Protein AF-A0A845R1E5-F1 (afdb_monomer)

pLDDT: mean 8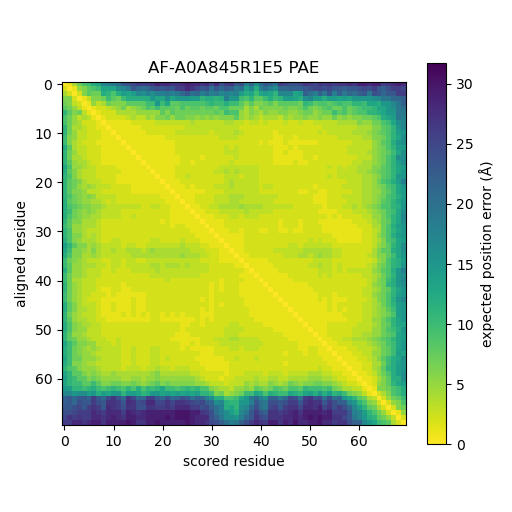8.53, std 13.61, range [49.5, 97.62]

Solvent-accessible surface area (backbone atoms only — not comparable to full-atom values): 4155 Å² total; per-residue (Å²): 129,80,73,60,65,59,61,52,31,41,56,51,25,32,45,47,39,57,64,72,6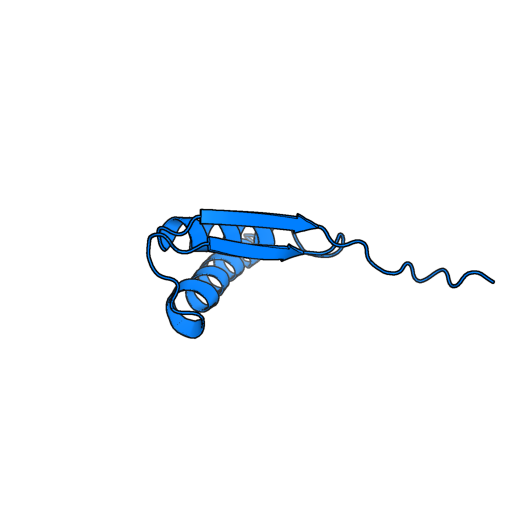6,51,56,47,66,76,39,81,46,84,44,78,43,43,89,83,54,60,62,67,46,56,51,22,39,50,52,31,36,48,76,40,46,22,47,72,49,84,43,79,47,85,72,85,65,89,72,67,93,122

Radius of gyration: 14.48 Å; Cα contacts (8 Å, |Δi|>4): 91; chains: 1; bounding box: 35×20×47 Å

Secondary structure (DSSP, 8-state):
---THHHHHHHHHHIIIIIIS---TT-EEEEEE-TTS-HHHHHHHHHHHHHTT-EEEEEEPPP--S----

Foldseek 3Di:
DPPCVLVVLLVVLLCCVCPVVVDAAAAEEEAEEEPVDDVSNVVSNCVNCVVRNYHYDYHYDYDPPPDDPD

Sequence (70 aa):
MEDNRIIECVERANYILSNLMAVKPGEEVLIVIDPQTDMRMANAMAAAALNCGAEYGIYMMPIRGKDKAT

Structure (mmCIF, N/CA/C/O bac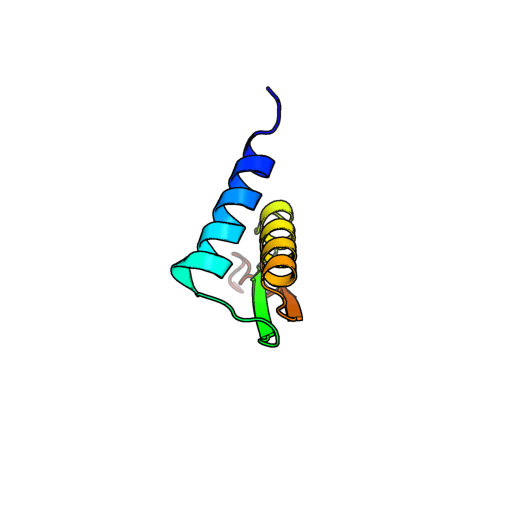kbone):
data_AF-A0A845R1E5-F1
#
_entry.id   AF-A0A845R1E5-F1
#
loop_
_atom_site.group_PDB
_atom_site.id
_atom_site.type_symbol
_atom_site.label_atom_id
_atom_site.label_alt_id
_atom_site.label_comp_id
_atom_site.label_asym_id
_atom_site.label_entity_id
_atom_site.label_seq_id
_atom_site.pdbx_PDB_ins_code
_atom_site.Cartn_x
_atom_site.Cartn_y
_atom_site.Cartn_z
_atom_site.occupancy
_atom_site.B_iso_or_equiv
_atom_site.auth_seq_id
_atom_site.auth_comp_id
_atom_s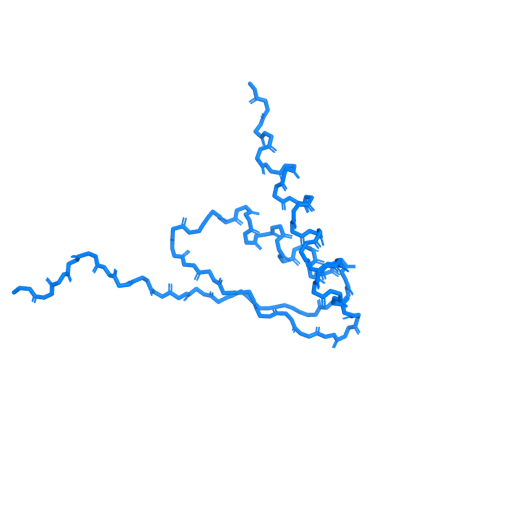ite.auth_asym_id
_atom_site.auth_atom_id
_atom_site.pdbx_PDB_model_num
ATOM 1 N N . MET A 1 1 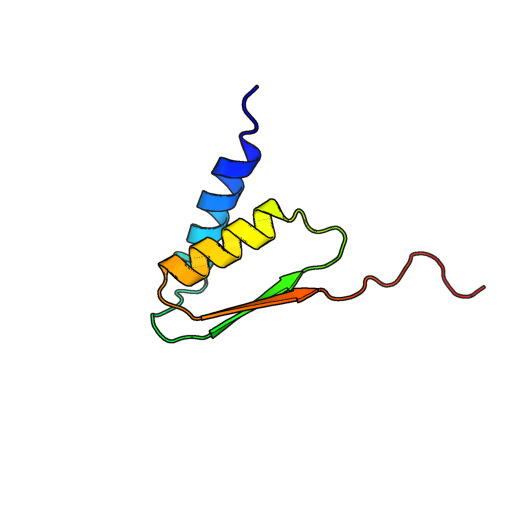? 26.620 8.298 -2.908 1.00 52.34 1 MET A N 1
ATOM 2 C CA . MET A 1 1 ? 25.309 8.892 -2.587 1.00 52.34 1 MET A CA 1
ATOM 3 C C . MET A 1 1 ? 24.449 7.757 -2.085 1.00 52.34 1 MET A C 1
ATOM 5 O O . MET A 1 1 ? 24.299 6.790 -2.822 1.00 52.34 1 MET A O 1
ATOM 9 N N . GLU A 1 2 ? 24.002 7.812 -0.833 1.00 56.19 2 GLU A N 1
ATOM 10 C CA . GLU A 1 2 ? 22.971 6.887 -0.352 1.00 56.19 2 GLU A CA 1
ATOM 11 C C . GLU A 1 2 ? 21.755 6.974 -1.283 1.00 56.19 2 GLU A C 1
ATOM 13 O O . GLU A 1 2 ? 21.488 8.018 -1.883 1.00 56.19 2 GLU A O 1
ATOM 18 N N . ASP A 1 3 ? 21.085 5.846 -1.503 1.00 65.31 3 ASP A N 1
ATOM 19 C CA . ASP A 1 3 ? 20.005 5.731 -2.480 1.00 65.31 3 ASP A CA 1
ATOM 20 C C . ASP A 1 3 ? 18.720 6.375 -1.925 1.00 65.31 3 ASP A C 1
ATOM 22 O O . ASP A 1 3 ? 17.775 5.688 -1.530 1.00 65.31 3 ASP A O 1
ATOM 26 N N . ASN A 1 4 ? 18.709 7.714 -1.872 1.00 73.81 4 ASN A N 1
ATOM 27 C CA . ASN A 1 4 ? 17.652 8.561 -1.293 1.00 73.81 4 ASN A CA 1
ATOM 28 C C . ASN A 1 4 ? 16.245 8.257 -1.830 1.00 73.81 4 ASN A C 1
ATOM 30 O O . ASN A 1 4 ? 15.253 8.589 -1.186 1.00 73.81 4 ASN A O 1
ATOM 34 N N . ARG A 1 5 ? 16.151 7.573 -2.976 1.00 72.75 5 ARG A N 1
ATOM 35 C CA . ARG A 1 5 ? 14.892 7.125 -3.582 1.00 72.75 5 ARG A CA 1
ATOM 36 C C . ARG A 1 5 ? 14.065 6.250 -2.639 1.00 72.75 5 ARG A C 1
ATOM 38 O O . ARG A 1 5 ? 12.845 6.299 -2.699 1.00 72.75 5 ARG A O 1
ATOM 45 N N . ILE A 1 6 ? 14.696 5.468 -1.756 1.00 75.56 6 ILE A N 1
ATOM 46 C CA . ILE A 1 6 ? 13.962 4.618 -0.800 1.00 75.56 6 ILE A CA 1
ATOM 47 C C . ILE A 1 6 ? 13.244 5.471 0.253 1.00 75.56 6 ILE A C 1
ATOM 49 O O . ILE A 1 6 ? 12.071 5.229 0.529 1.00 75.56 6 ILE A O 1
ATOM 53 N N . ILE A 1 7 ? 13.930 6.475 0.809 1.00 77.44 7 ILE A N 1
ATOM 54 C CA . ILE A 1 7 ? 13.361 7.386 1.815 1.00 77.44 7 ILE A CA 1
ATOM 55 C C . ILE A 1 7 ? 12.185 8.149 1.199 1.00 77.44 7 ILE A C 1
ATOM 57 O O . ILE A 1 7 ? 11.091 8.161 1.763 1.00 77.44 7 ILE A O 1
ATOM 61 N N . GLU A 1 8 ? 12.373 8.677 -0.013 1.00 87.12 8 GLU A N 1
ATOM 62 C CA . GLU A 1 8 ? 11.308 9.366 -0.742 1.00 87.12 8 GLU A CA 1
ATOM 63 C C . GLU A 1 8 ? 10.109 8.448 -1.034 1.00 87.12 8 GLU A C 1
ATOM 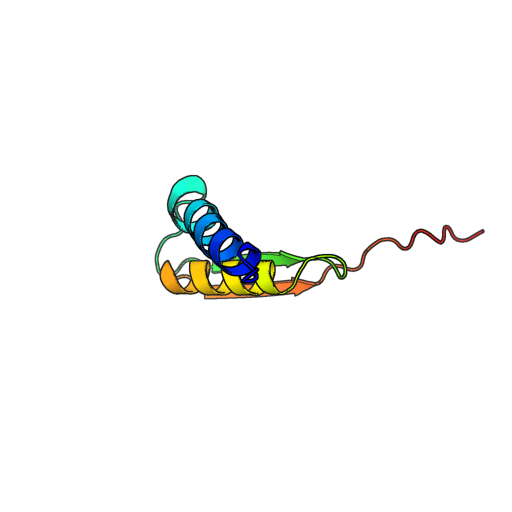65 O O . GLU A 1 8 ? 8.969 8.863 -0.834 1.00 87.12 8 GLU A O 1
ATOM 70 N N . CYS A 1 9 ? 10.321 7.194 -1.459 1.00 91.56 9 CYS A N 1
ATOM 71 C CA . CYS A 1 9 ? 9.223 6.249 -1.700 1.00 91.56 9 CYS A CA 1
ATOM 72 C C . CYS A 1 9 ? 8.370 6.014 -0.446 1.00 91.56 9 CYS A C 1
ATOM 74 O O . CYS A 1 9 ? 7.144 6.000 -0.546 1.00 91.56 9 CYS A O 1
ATOM 76 N N . VAL A 1 10 ? 8.991 5.854 0.726 1.00 93.75 10 VAL A N 1
ATOM 77 C CA . VAL A 1 10 ? 8.271 5.610 1.989 1.00 93.75 10 VAL A CA 1
ATOM 78 C C . VAL A 1 10 ? 7.464 6.834 2.416 1.00 93.75 10 VAL A C 1
ATOM 80 O O . VAL A 1 10 ? 6.289 6.703 2.769 1.00 93.75 10 VAL A O 1
ATOM 83 N N . GLU A 1 11 ? 8.053 8.028 2.361 1.00 94.19 11 GLU A N 1
ATOM 84 C CA . GLU A 1 11 ? 7.341 9.265 2.702 1.00 94.19 11 GLU A CA 1
ATOM 85 C C . GLU A 1 11 ? 6.150 9.507 1.767 1.00 94.19 11 GLU A C 1
ATOM 87 O O . GLU A 1 11 ? 5.051 9.838 2.220 1.00 94.19 11 GLU A O 1
ATOM 92 N N . ARG A 1 12 ? 6.340 9.285 0.459 1.00 95.19 12 ARG A N 1
ATOM 93 C CA . ARG A 1 12 ? 5.279 9.450 -0.543 1.00 95.19 12 ARG A CA 1
ATOM 94 C C . ARG A 1 12 ? 4.175 8.414 -0.389 1.00 95.19 12 ARG A C 1
ATOM 96 O O . ARG A 1 12 ? 3.008 8.791 -0.458 1.00 95.19 12 ARG A O 1
ATOM 103 N N . ALA A 1 13 ? 4.521 7.152 -0.153 1.00 96.56 13 ALA A N 1
ATOM 104 C CA . ALA A 1 13 ? 3.543 6.089 0.048 1.00 96.56 13 ALA A CA 1
ATOM 105 C C . ALA A 1 13 ? 2.645 6.364 1.261 1.00 96.56 13 ALA A C 1
ATOM 107 O O . ALA A 1 13 ? 1.421 6.273 1.149 1.00 96.56 13 ALA A O 1
ATOM 108 N N . ASN A 1 14 ? 3.239 6.784 2.385 1.00 96.12 14 ASN A N 1
ATOM 109 C CA . ASN A 1 14 ? 2.472 7.193 3.560 1.00 96.12 14 ASN A CA 1
ATOM 110 C C . ASN A 1 14 ? 1.566 8.377 3.225 1.00 96.12 14 ASN A C 1
ATOM 112 O O . ASN A 1 14 ? 0.360 8.275 3.393 1.00 96.12 14 ASN A O 1
ATOM 116 N N . TYR A 1 15 ? 2.103 9.459 2.654 1.00 96.88 15 TYR A N 1
ATOM 117 C CA . TYR A 1 15 ? 1.286 10.622 2.305 1.00 96.88 15 TYR A CA 1
ATOM 118 C C . TYR A 1 15 ? 0.082 10.268 1.412 1.00 96.88 15 TYR A C 1
ATOM 120 O O . TYR A 1 15 ? -1.032 10.734 1.655 1.00 96.88 15 TYR A O 1
ATOM 128 N N . ILE A 1 16 ? 0.276 9.409 0.408 1.00 97.06 16 ILE A N 1
ATOM 129 C CA . ILE A 1 16 ? -0.810 8.971 -0.473 1.00 97.06 16 ILE A CA 1
ATOM 130 C C . ILE A 1 16 ? -1.866 8.190 0.317 1.00 97.06 16 ILE A C 1
ATOM 132 O O . ILE A 1 16 ? -3.043 8.546 0.261 1.00 97.06 16 ILE A O 1
ATOM 136 N N . LEU A 1 17 ? -1.473 7.154 1.061 1.00 96.75 17 LEU A N 1
ATOM 137 C CA . LEU A 1 17 ? -2.434 6.253 1.702 1.00 96.75 17 LEU A CA 1
ATOM 138 C C . LEU A 1 17 ? -3.055 6.838 2.979 1.00 96.75 17 LEU A C 1
ATOM 140 O O . LEU A 1 17 ? -4.276 6.796 3.130 1.00 96.75 17 LEU A O 1
ATOM 144 N N . SER A 1 18 ? -2.264 7.446 3.866 1.00 95.00 18 SER A N 1
ATOM 145 C CA . SER A 1 18 ? -2.773 7.981 5.134 1.00 95.00 18 SER A CA 1
ATOM 146 C C . SER A 1 18 ? -3.441 9.347 4.997 1.00 95.00 18 SER A C 1
ATOM 148 O O . SER A 1 18 ? -4.396 9.619 5.722 1.00 95.00 18 SER A O 1
ATOM 150 N N . ASN A 1 19 ? -2.967 10.222 4.098 1.00 95.25 19 ASN A N 1
ATOM 151 C CA . ASN A 1 19 ? -3.459 11.606 4.033 1.00 95.25 19 ASN A CA 1
ATOM 152 C C . ASN A 1 19 ? -4.424 11.841 2.873 1.00 95.25 19 ASN A C 1
ATOM 154 O O . ASN A 1 19 ? -5.470 12.447 3.090 1.00 95.25 19 ASN A O 1
ATOM 158 N N . LEU A 1 20 ? -4.081 11.406 1.657 1.00 97.56 20 LEU A N 1
ATOM 159 C CA . LEU A 1 20 ? -4.916 11.679 0.481 1.00 97.56 20 LEU A CA 1
ATOM 160 C C . LEU A 1 20 ? -6.083 10.699 0.370 1.00 97.56 20 LEU A C 1
ATOM 162 O O . LEU A 1 20 ? -7.221 11.116 0.177 1.00 97.56 20 LEU A O 1
ATOM 166 N N . MET A 1 21 ? -5.794 9.406 0.509 1.00 96.38 21 MET A N 1
ATOM 167 C CA . MET A 1 21 ? -6.799 8.341 0.470 1.00 96.38 21 MET A CA 1
ATOM 168 C C . MET A 1 21 ? -7.490 8.152 1.826 1.00 96.38 21 MET A C 1
ATOM 170 O O . MET A 1 21 ? -8.592 7.620 1.878 1.00 96.38 21 MET A O 1
ATOM 174 N N . ALA A 1 22 ? -6.856 8.620 2.909 1.00 96.81 22 ALA A N 1
ATOM 175 C CA . ALA A 1 22 ? -7.367 8.576 4.278 1.00 96.81 22 ALA A CA 1
ATOM 176 C C . ALA A 1 22 ? -7.779 7.172 4.756 1.00 96.81 22 ALA A C 1
ATOM 178 O O . ALA A 1 22 ? -8.740 7.052 5.525 1.00 96.81 22 ALA A O 1
ATOM 179 N N . VAL A 1 23 ? -7.020 6.154 4.332 1.00 97.25 23 VAL A N 1
ATOM 180 C CA . VAL A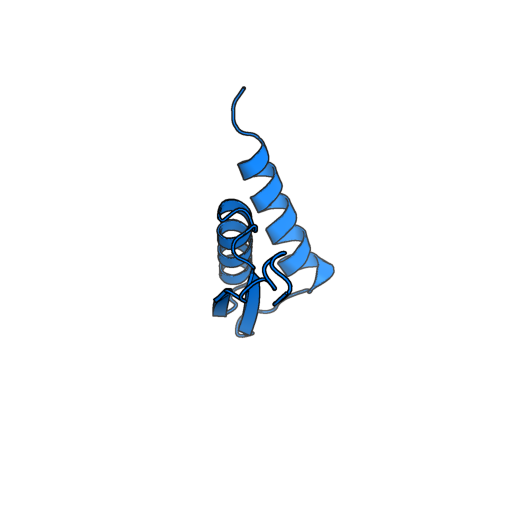 1 23 ? -7.273 4.734 4.615 1.00 97.25 23 VAL A CA 1
ATOM 181 C C . VAL A 1 23 ? -7.453 4.500 6.115 1.00 97.25 23 VAL A C 1
ATOM 183 O O . VAL A 1 23 ? -6.714 5.051 6.942 1.00 97.25 23 VAL A O 1
ATOM 186 N N . LYS A 1 24 ? -8.457 3.699 6.470 1.00 96.69 24 LYS A N 1
ATOM 187 C CA . LYS A 1 24 ? -8.817 3.372 7.852 1.00 96.69 24 LYS A CA 1
ATOM 188 C C . LYS A 1 24 ? -8.425 1.940 8.220 1.00 96.69 24 LYS A C 1
ATOM 190 O O . LYS A 1 24 ? -8.387 1.066 7.354 1.00 96.69 24 LYS A O 1
ATOM 195 N N . PRO A 1 25 ? -8.186 1.674 9.517 1.00 97.62 25 PRO A N 1
ATOM 196 C CA . PRO A 1 25 ? -7.984 0.313 9.987 1.00 97.62 25 PRO A CA 1
ATOM 197 C C . PRO A 1 25 ? -9.157 -0.599 9.611 1.00 97.62 25 PRO A C 1
ATOM 199 O O . PRO A 1 25 ? -10.315 -0.227 9.813 1.00 97.62 25 PRO A O 1
ATOM 202 N N . GLY A 1 26 ? -8.850 -1.792 9.103 1.00 96.00 26 GLY A N 1
ATOM 203 C CA . GLY A 1 26 ? -9.837 -2.777 8.650 1.00 96.00 26 GLY A CA 1
ATOM 204 C C . GLY A 1 26 ? -10.348 -2.585 7.217 1.00 96.00 26 GLY A C 1
ATOM 205 O O . GLY A 1 26 ? -11.188 -3.367 6.784 1.00 96.00 26 GLY A O 1
ATOM 206 N N . GLU A 1 27 ? -9.869 -1.579 6.480 1.00 97.19 27 GLU A N 1
ATOM 207 C CA . GLU A 1 27 ? -10.116 -1.470 5.036 1.00 97.19 27 GLU A CA 1
ATOM 208 C C . GLU A 1 27 ? -9.166 -2.368 4.227 1.00 97.19 27 GLU A C 1
ATOM 210 O O . GLU A 1 27 ? -8.125 -2.806 4.718 1.00 97.19 27 GLU A O 1
ATOM 215 N N . GLU A 1 28 ? -9.510 -2.608 2.960 1.00 96.81 28 GLU A N 1
ATOM 216 C CA . GLU A 1 28 ? -8.671 -3.329 1.999 1.00 96.81 28 GLU A CA 1
ATOM 217 C C . GLU A 1 28 ? -8.095 -2.373 0.945 1.00 96.81 28 GLU A C 1
ATOM 219 O O . GLU A 1 28 ? -8.817 -1.603 0.306 1.00 96.81 28 GLU A O 1
ATOM 224 N N . VAL A 1 29 ? -6.782 -2.455 0.721 1.00 97.06 29 VAL A N 1
ATOM 225 C CA . VAL A 1 29 ? -6.051 -1.664 -0.274 1.00 97.06 29 VAL A CA 1
ATOM 226 C C . VAL A 1 29 ? -5.584 -2.559 -1.420 1.00 97.06 29 VAL A C 1
ATOM 228 O O . VAL A 1 29 ? -4.722 -3.428 -1.268 1.00 97.06 29 VAL A O 1
ATOM 231 N N . LEU A 1 30 ? -6.111 -2.297 -2.615 1.00 97.31 30 LEU A N 1
ATOM 232 C CA . LEU A 1 30 ? -5.680 -2.955 -3.844 1.00 97.31 30 LEU A CA 1
ATOM 233 C C . LEU A 1 30 ? -4.527 -2.179 -4.495 1.00 97.31 30 LEU A C 1
ATOM 235 O O . LEU A 1 30 ? -4.733 -1.101 -5.054 1.00 97.31 30 LEU A O 1
ATOM 239 N N . ILE A 1 31 ? -3.317 -2.737 -4.462 1.00 96.69 31 ILE A N 1
ATOM 240 C CA . ILE A 1 31 ? -2.131 -2.149 -5.095 1.00 96.69 31 ILE A CA 1
ATOM 241 C C . ILE A 1 31 ? -1.931 -2.816 -6.454 1.00 96.69 31 ILE A C 1
ATOM 243 O O . ILE A 1 31 ? -1.566 -3.987 -6.536 1.00 96.69 31 ILE A O 1
ATOM 247 N N . VAL A 1 32 ? -2.152 -2.068 -7.533 1.00 95.69 32 VAL A N 1
ATOM 248 C CA . VAL A 1 32 ? -1.962 -2.557 -8.904 1.00 95.69 32 VAL A CA 1
ATOM 249 C C . VAL A 1 32 ? -0.666 -1.987 -9.471 1.00 95.69 32 VAL A C 1
ATOM 251 O O . VAL A 1 32 ? -0.498 -0.770 -9.519 1.00 95.69 32 VAL A O 1
ATOM 254 N N . ILE A 1 33 ? 0.241 -2.864 -9.898 1.00 95.06 33 ILE A N 1
ATOM 255 C CA . ILE A 1 33 ? 1.541 -2.512 -10.484 1.00 95.06 33 ILE A CA 1
ATOM 256 C C . ILE A 1 33 ? 1.711 -3.152 -11.858 1.00 95.06 33 ILE A C 1
ATOM 258 O O . ILE A 1 33 ? 0.998 -4.089 -12.212 1.00 95.06 33 ILE A O 1
ATOM 262 N N . ASP A 1 34 ? 2.697 -2.688 -12.614 1.00 93.19 34 ASP A N 1
ATOM 263 C CA . ASP A 1 34 ? 3.136 -3.314 -13.861 1.00 93.19 34 ASP A CA 1
ATOM 264 C C . ASP A 1 34 ? 4.603 -3.800 -13.758 1.00 93.19 34 ASP A C 1
ATOM 266 O O . ASP A 1 34 ? 5.296 -3.447 -12.800 1.00 93.19 34 ASP A O 1
ATOM 270 N N . PRO A 1 35 ? 5.124 -4.597 -14.716 1.00 90.62 35 PRO A N 1
ATOM 271 C CA . PRO A 1 35 ? 6.510 -5.071 -14.696 1.00 90.62 35 PRO A CA 1
ATOM 272 C C . PRO A 1 35 ? 7.588 -3.978 -14.780 1.00 90.62 35 PRO A C 1
ATOM 274 O O . PRO A 1 35 ? 8.762 -4.283 -14.585 1.00 90.62 35 PRO A O 1
ATOM 277 N N . GLN A 1 36 ? 7.233 -2.737 -15.123 1.00 91.00 36 GLN A N 1
ATOM 278 C CA . GLN A 1 36 ? 8.155 -1.595 -15.173 1.00 91.00 36 GLN A CA 1
ATOM 279 C C . GLN A 1 36 ? 8.170 -0.804 -13.860 1.00 91.00 36 GLN A C 1
ATOM 281 O O . GLN A 1 36 ? 9.046 0.040 -13.660 1.00 91.00 36 GLN A O 1
ATOM 286 N N . THR A 1 37 ? 7.214 -1.065 -12.969 1.00 90.50 37 THR A N 1
ATOM 287 C CA . THR A 1 37 ? 7.116 -0.414 -11.667 1.00 90.50 37 THR A CA 1
ATOM 288 C C . THR A 1 37 ? 8.290 -0.826 -10.782 1.00 90.50 37 THR A C 1
ATOM 290 O O . THR A 1 37 ? 8.585 -2.010 -10.620 1.00 90.50 37 THR A O 1
ATOM 293 N N . ASP A 1 38 ? 8.955 0.155 -10.167 1.00 91.19 38 ASP A N 1
ATOM 294 C CA . ASP A 1 38 ? 10.002 -0.121 -9.185 1.00 91.19 38 ASP A CA 1
ATOM 295 C C . ASP A 1 38 ? 9.387 -0.809 -7.956 1.00 91.19 38 ASP A C 1
ATOM 297 O O . ASP A 1 38 ? 8.528 -0.254 -7.262 1.00 91.19 38 ASP A O 1
ATOM 301 N N . MET A 1 39 ? 9.861 -2.020 -7.663 1.00 90.69 39 MET A N 1
ATOM 302 C CA . MET A 1 39 ? 9.392 -2.819 -6.531 1.00 90.69 39 MET A CA 1
ATOM 303 C C . MET A 1 39 ? 9.580 -2.120 -5.184 1.00 90.69 39 MET A C 1
ATOM 305 O O . MET A 1 39 ? 8.847 -2.409 -4.242 1.00 90.69 39 MET A O 1
ATOM 309 N N . ARG A 1 40 ? 10.514 -1.170 -5.066 1.00 91.88 40 ARG A N 1
ATOM 310 C CA . ARG A 1 40 ? 10.667 -0.356 -3.853 1.00 91.88 40 ARG A CA 1
ATOM 311 C C . ARG A 1 40 ? 9.432 0.496 -3.591 1.00 91.88 40 ARG A C 1
ATOM 313 O O . ARG A 1 40 ? 9.022 0.605 -2.440 1.00 91.88 40 ARG A O 1
ATOM 320 N N . MET A 1 41 ? 8.813 1.043 -4.638 1.00 93.69 41 MET A N 1
ATOM 321 C CA . MET A 1 41 ? 7.555 1.779 -4.507 1.00 93.69 41 MET A CA 1
ATOM 322 C C . MET A 1 41 ? 6.415 0.831 -4.128 1.00 93.69 41 MET A C 1
ATOM 324 O O . MET A 1 41 ? 5.659 1.131 -3.211 1.00 93.69 41 MET A O 1
ATOM 328 N N . ALA A 1 42 ? 6.330 -0.341 -4.765 1.00 94.56 42 ALA A N 1
ATOM 329 C CA . ALA A 1 42 ? 5.319 -1.344 -4.422 1.00 94.56 42 ALA A CA 1
ATOM 330 C C . ALA A 1 42 ? 5.414 -1.768 -2.943 1.00 94.56 42 ALA A C 1
ATOM 332 O O . ALA A 1 42 ? 4.412 -1.783 -2.227 1.00 94.56 42 ALA A O 1
ATOM 333 N N . ASN A 1 43 ? 6.633 -2.023 -2.464 1.00 94.50 43 ASN A N 1
ATOM 334 C CA . ASN A 1 43 ? 6.898 -2.382 -1.072 1.00 94.50 43 ASN A CA 1
ATOM 335 C C . ASN A 1 43 ? 6.608 -1.221 -0.108 1.00 94.50 43 ASN A C 1
ATOM 337 O O . ASN A 1 43 ? 6.063 -1.449 0.969 1.00 94.50 43 ASN A O 1
ATOM 341 N N . ALA A 1 44 ? 6.934 0.020 -0.485 1.00 96.31 44 ALA A N 1
ATOM 342 C CA . ALA A 1 44 ? 6.615 1.199 0.318 1.00 96.31 44 ALA A CA 1
ATOM 343 C C . ALA A 1 44 ? 5.096 1.402 0.458 1.00 96.31 44 ALA A C 1
ATOM 345 O O . ALA A 1 44 ? 4.620 1.679 1.556 1.00 96.31 44 ALA A O 1
ATOM 346 N N . MET A 1 45 ? 4.331 1.202 -0.621 1.00 96.56 45 MET A N 1
ATOM 347 C CA . MET A 1 45 ? 2.863 1.262 -0.607 1.00 96.56 45 MET A CA 1
ATOM 348 C C . MET A 1 45 ? 2.261 0.165 0.276 1.00 96.56 45 MET A C 1
ATOM 350 O O . MET A 1 45 ? 1.378 0.445 1.081 1.00 96.56 45 MET A O 1
ATOM 354 N N . ALA A 1 46 ? 2.779 -1.061 0.189 1.00 96.44 46 ALA A N 1
ATOM 355 C CA . ALA A 1 46 ? 2.360 -2.164 1.052 1.00 96.44 46 ALA A CA 1
ATOM 356 C C . ALA A 1 46 ? 2.638 -1.882 2.539 1.00 96.44 46 ALA A C 1
ATOM 358 O O . ALA A 1 46 ? 1.768 -2.076 3.387 1.00 96.44 46 ALA A O 1
ATOM 359 N N . ALA A 1 47 ? 3.828 -1.363 2.857 1.00 96.38 47 ALA A N 1
ATOM 360 C CA . ALA A 1 47 ? 4.180 -0.976 4.221 1.00 96.38 47 ALA A CA 1
ATOM 361 C C . ALA A 1 47 ? 3.282 0.155 4.748 1.00 96.38 47 ALA A C 1
ATOM 363 O O . ALA A 1 47 ? 2.829 0.102 5.889 1.00 96.38 47 ALA A O 1
ATOM 36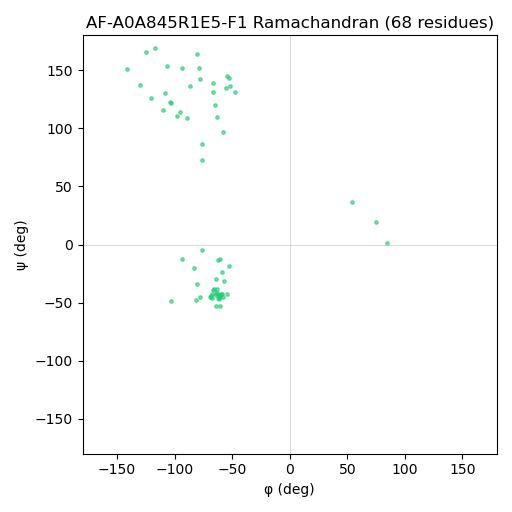4 N N . ALA A 1 48 ? 2.984 1.158 3.921 1.00 96.94 48 ALA A N 1
ATOM 365 C CA . ALA A 1 48 ? 2.091 2.251 4.291 1.00 96.94 48 ALA A CA 1
ATOM 366 C C . ALA A 1 48 ? 0.640 1.776 4.509 1.00 96.94 48 ALA A C 1
ATOM 368 O O . ALA A 1 48 ? 0.003 2.215 5.466 1.00 96.94 48 ALA A O 1
ATOM 369 N N . ALA A 1 49 ? 0.137 0.840 3.696 1.00 97.12 49 ALA A N 1
ATOM 370 C CA . ALA A 1 49 ? -1.175 0.223 3.910 1.00 97.12 49 ALA A CA 1
ATOM 371 C C . ALA A 1 49 ? -1.231 -0.528 5.251 1.00 97.12 49 ALA A C 1
ATOM 373 O O . ALA A 1 49 ? -2.140 -0.298 6.052 1.00 97.12 49 ALA A O 1
ATOM 374 N N . LEU A 1 50 ? -0.203 -1.333 5.543 1.00 96.38 50 LEU A N 1
ATOM 375 C CA . LEU A 1 50 ? -0.078 -2.037 6.820 1.00 96.38 50 LEU A CA 1
ATOM 376 C C . LEU A 1 50 ? -0.033 -1.062 8.008 1.00 96.38 50 LEU A C 1
ATOM 378 O O . LEU A 1 50 ? -0.703 -1.285 9.014 1.00 96.38 50 LEU A O 1
ATOM 382 N N . ASN A 1 51 ? 0.707 0.045 7.885 1.00 96.00 51 ASN A N 1
ATOM 383 C CA . ASN A 1 51 ? 0.785 1.082 8.921 1.00 96.00 51 ASN A CA 1
ATOM 384 C C . ASN A 1 51 ? -0.563 1.777 9.174 1.00 96.00 51 ASN A C 1
ATOM 386 O O . ASN A 1 51 ? -0.821 2.212 10.294 1.00 96.00 51 ASN A O 1
ATOM 390 N N . CYS A 1 52 ? -1.428 1.867 8.160 1.00 96.00 52 CYS A N 1
ATOM 391 C CA . CYS A 1 52 ? -2.795 2.377 8.311 1.00 96.00 52 CYS A CA 1
ATOM 392 C C . CYS A 1 52 ? -3.740 1.357 8.977 1.00 96.00 52 CYS A C 1
ATOM 394 O O . CYS A 1 52 ? -4.894 1.685 9.251 1.00 96.00 52 CYS A O 1
ATOM 396 N N . GLY A 1 53 ? -3.270 0.135 9.252 1.00 96.44 53 GLY A N 1
ATOM 397 C CA . GLY A 1 53 ? -4.083 -0.963 9.774 1.00 96.44 53 GLY A CA 1
ATOM 398 C C . GLY A 1 53 ? -4.994 -1.595 8.721 1.00 96.44 53 GLY A C 1
ATOM 399 O O . GLY A 1 53 ? -5.986 -2.221 9.088 1.00 96.44 53 GLY A O 1
ATOM 400 N N . ALA A 1 54 ? -4.692 -1.394 7.438 1.00 97.38 54 ALA A N 1
ATOM 401 C CA . ALA A 1 54 ? -5.433 -1.975 6.331 1.00 97.38 54 ALA A CA 1
ATOM 402 C C . ALA A 1 54 ? -4.810 -3.298 5.874 1.00 97.38 54 ALA A C 1
ATOM 404 O O . ALA A 1 54 ? -3.596 -3.511 5.980 1.00 97.38 54 ALA A O 1
ATOM 405 N N . GLU A 1 55 ? -5.643 -4.171 5.322 1.00 97.00 55 GLU A N 1
ATOM 406 C CA . GLU A 1 55 ? -5.176 -5.311 4.541 1.00 97.00 55 GLU A CA 1
ATOM 407 C C . GLU A 1 55 ? -4.788 -4.841 3.139 1.00 97.00 55 GLU A C 1
ATOM 409 O O . GLU A 1 55 ? -5.299 -3.839 2.635 1.00 97.00 55 GLU A O 1
ATOM 414 N N . TYR A 1 56 ? -3.857 -5.537 2.490 1.00 97.00 56 TYR A N 1
ATOM 415 C CA . TYR A 1 56 ? -3.440 -5.170 1.143 1.00 97.00 56 TYR A CA 1
ATOM 416 C C . TYR A 1 56 ? -3.187 -6.388 0.266 1.00 97.00 56 TYR A C 1
ATOM 418 O O . TYR A 1 56 ? -2.752 -7.443 0.729 1.00 97.00 56 TYR A O 1
ATOM 426 N N . GLY A 1 57 ? -3.392 -6.202 -1.034 1.00 96.50 57 GLY A N 1
ATOM 427 C CA . GLY A 1 57 ? -2.966 -7.148 -2.058 1.00 96.50 57 GLY A CA 1
ATOM 428 C C . GLY A 1 57 ? -2.199 -6.433 -3.162 1.00 96.50 57 GLY A C 1
ATOM 429 O O . GLY A 1 57 ? -2.605 -5.358 -3.601 1.00 96.50 57 GLY A O 1
ATOM 430 N N . ILE A 1 58 ? -1.095 -7.030 -3.614 1.00 96.06 58 ILE A N 1
ATOM 431 C CA . ILE A 1 58 ? -0.302 -6.520 -4.738 1.00 96.06 58 ILE A CA 1
ATOM 432 C C . ILE A 1 58 ? -0.605 -7.362 -5.975 1.00 96.06 58 ILE A C 1
ATOM 434 O O . ILE A 1 58 ? -0.391 -8.573 -5.977 1.00 96.06 58 ILE A O 1
ATOM 438 N N . TYR A 1 59 ? -1.071 -6.710 -7.035 1.00 95.38 59 TYR A N 1
ATOM 439 C CA . TYR A 1 59 ? -1.473 -7.345 -8.283 1.00 95.38 59 TYR A CA 1
ATOM 440 C C . TYR A 1 59 ? -0.637 -6.797 -9.430 1.00 95.38 59 TYR A C 1
ATOM 442 O O . TYR A 1 59 ? -0.581 -5.589 -9.651 1.00 95.38 59 TYR A O 1
ATOM 450 N N . MET A 1 60 ? 0.001 -7.695 -10.178 1.00 93.38 60 MET A N 1
ATOM 451 C CA . MET A 1 60 ? 0.814 -7.333 -11.334 1.00 93.38 60 MET A CA 1
ATOM 452 C C . MET A 1 60 ? -0.013 -7.452 -12.616 1.00 93.38 60 MET A C 1
ATOM 454 O O . MET A 1 60 ? -0.411 -8.548 -13.009 1.00 93.38 60 MET A O 1
ATOM 458 N N . MET A 1 61 ? -0.266 -6.324 -13.274 1.00 93.00 61 MET A N 1
ATOM 459 C CA . MET A 1 61 ? -0.905 -6.278 -14.584 1.00 93.00 61 MET A CA 1
ATOM 460 C C . MET A 1 61 ? 0.128 -6.433 -15.700 1.00 93.00 61 MET A C 1
ATOM 462 O O . MET A 1 61 ? 1.171 -5.784 -15.662 1.00 93.00 61 MET A O 1
ATOM 466 N N . PRO A 1 62 ? -0.148 -7.240 -16.738 1.00 86.81 62 PRO A N 1
ATOM 467 C CA . PRO A 1 62 ? 0.720 -7.298 -17.902 1.00 86.81 62 PRO A CA 1
ATOM 468 C C . PRO A 1 62 ? 0.675 -5.967 -18.659 1.00 86.81 62 PRO A C 1
ATOM 470 O O . PRO A 1 62 ? -0.390 -5.390 -18.882 1.00 86.81 62 PRO A O 1
ATOM 473 N N . ILE A 1 63 ? 1.832 -5.506 -19.124 1.00 83.12 63 ILE A N 1
ATOM 474 C CA . ILE A 1 63 ? 1.895 -4.407 -20.088 1.00 83.12 63 ILE A CA 1
ATOM 475 C C . ILE A 1 63 ? 1.552 -4.929 -21.480 1.00 83.12 63 ILE A C 1
ATOM 477 O O . ILE A 1 63 ? 1.965 -6.024 -21.868 1.00 83.12 63 ILE A O 1
ATOM 481 N N . ARG A 1 64 ? 0.837 -4.125 -22.276 1.00 74.12 64 ARG A N 1
ATOM 482 C CA . ARG A 1 64 ? 0.806 -4.359 -23.723 1.00 74.12 64 ARG A CA 1
ATOM 483 C C . ARG A 1 64 ? 2.230 -4.165 -24.236 1.00 74.12 64 ARG A C 1
ATOM 485 O O . ARG A 1 64 ? 2.738 -3.045 -24.229 1.00 74.12 64 ARG A O 1
ATOM 492 N N . GLY A 1 65 ? 2.874 -5.262 -24.633 1.00 66.25 65 GLY A N 1
ATOM 493 C CA . GLY A 1 65 ? 4.174 -5.218 -25.290 1.00 66.25 65 GLY A CA 1
ATOM 494 C C . GLY A 1 65 ? 4.125 -4.264 -26.483 1.00 66.25 65 GLY A C 1
ATOM 495 O O . GLY A 1 65 ? 3.112 -4.173 -27.178 1.00 66.25 65 GLY A O 1
ATOM 496 N N . LYS A 1 66 ? 5.219 -3.532 -26.719 1.00 56.78 66 LYS A N 1
ATOM 497 C CA . LYS A 1 66 ? 5.373 -2.685 -27.914 1.00 56.78 66 LYS A CA 1
ATOM 498 C C . LYS A 1 66 ? 5.299 -3.477 -29.225 1.00 56.78 66 LYS A C 1
ATOM 500 O O . LYS A 1 66 ? 5.125 -2.862 -30.275 1.00 56.78 66 LYS A O 1
ATOM 505 N N . ASP A 1 67 ? 5.365 -4.802 -29.163 1.00 57.75 67 ASP A N 1
ATOM 506 C CA . ASP A 1 67 ? 5.147 -5.673 -30.306 1.00 57.75 67 ASP A CA 1
ATOM 507 C C . ASP A 1 67 ? 3.650 -5.755 -30.598 1.00 57.75 67 ASP A C 1
ATOM 509 O O . ASP A 1 67 ? 2.910 -6.622 -30.130 1.00 57.75 67 ASP A O 1
ATOM 513 N N . LYS A 1 68 ? 3.198 -4.786 -31.399 1.00 51.84 68 LYS A N 1
ATOM 514 C CA . LYS A 1 68 ? 2.042 -4.989 -32.265 1.00 51.84 68 LYS A CA 1
ATOM 515 C C . LYS A 1 68 ? 2.258 -6.323 -32.976 1.00 51.84 68 LYS A C 1
ATOM 517 O O . LYS A 1 68 ? 3.324 -6.537 -33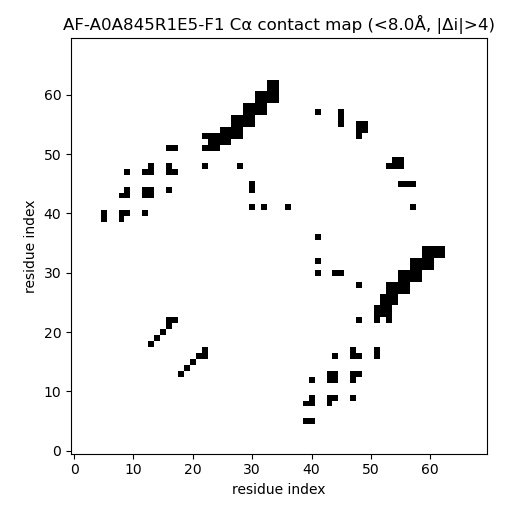.541 1.00 51.84 68 LYS A O 1
ATOM 522 N N . ALA A 1 69 ? 1.248 -7.183 -32.970 1.00 56.19 69 ALA A N 1
ATOM 523 C CA . ALA A 1 69 ? 1.170 -8.255 -33.945 1.00 56.19 69 ALA A CA 1
ATOM 524 C C . ALA A 1 69 ? 1.176 -7.608 -35.345 1.00 56.19 69 ALA A C 1
ATOM 526 O O . ALA A 1 69 ? 0.163 -7.053 -35.774 1.00 56.19 69 ALA A O 1
ATOM 527 N N . THR A 1 70 ? 2.351 -7.557 -35.973 1.00 49.50 70 THR A N 1
ATOM 528 C CA . THR A 1 70 ? 2.526 -7.416 -37.425 1.00 49.50 70 THR A CA 1
ATOM 529 C C . THR A 1 70 ? 2.432 -8.779 -38.069 1.00 49.50 70 THR A C 1
ATOM 531 O O . THR A 1 70 ? 3.053 -9.710 -37.507 1.00 49.50 70 THR A O 1
#

Nearest PDB structures (foldseek):
  7tlq-assembly1_A  TM=4.955E-01  e=2.166E-03  Lancefieldella parvula
  7tlq-assembly1_B  TM=4.949E-01  e=3.039E-03  Lancefieldella parvula
  7tlm-assembly1_A-2  TM=5.006E-01  e=3.479E-03  Lancefieldella parvula
  7tlr-assembly1_A  TM=4.986E-01  e=3.479E-03  Lancefieldella parvula
  4n03-assembly1_A  TM=5.863E-01  e=2.317E-02  Thermomonospora curvata DSM 43183

Mean predicted aligned error: 6.08 Å